Protein AF-A0A9E8C906-F1 (afdb_monomer_lite)

pLDDT: mean 86.03, std 15.29, range [27.39, 98.19]

Secondary structure (DSSP, 8-state):
--------TT----SSHHHHHHHHHHHHTT-S-SS-----------TT-EEEEPTTS-EEEEE--GGGHHHHHHHHHHHHHHHHTT---TTSS-TT-TTSHHHHHHHHHHT-GGG-HHHH----HHHHHHHTTPPPP--SS-TT-

Structure (mmCIF, N/CA/C/O backbone):
data_AF-A0A9E8C906-F1
#
_entry.id   AF-A0A9E8C906-F1
#
loop_
_atom_site.group_PDB
_atom_site.id
_atom_site.type_symbol
_atom_site.label_atom_id
_atom_site.label_alt_id
_atom_site.label_comp_id
_atom_site.label_asym_id
_atom_site.label_entity_id
_atom_site.label_seq_id
_atom_site.pdbx_PDB_ins_code
_atom_site.Cartn_x
_atom_site.Cartn_y
_atom_site.Cartn_z
_atom_site.occupancy
_atom_site.B_iso_or_equiv
_atom_site.auth_seq_id
_atom_site.auth_comp_id
_atom_site.auth_asym_id
_atom_site.auth_atom_id
_atom_site.pdbx_PDB_model_num
ATOM 1 N N . MET A 1 1 ? -13.197 0.482 -36.319 1.00 34.59 1 MET A N 1
ATOM 2 C CA . MET A 1 1 ? -12.662 0.091 -35.001 1.00 34.59 1 MET A CA 1
ATOM 3 C C . MET A 1 1 ? -11.480 -0.824 -35.269 1.00 34.59 1 MET A C 1
ATOM 5 O O . MET A 1 1 ? -11.691 -1.970 -35.633 1.00 34.59 1 MET A O 1
ATOM 9 N N . LEU A 1 2 ? -10.264 -0.278 -35.267 1.00 27.39 2 LEU A N 1
ATOM 10 C CA . LEU A 1 2 ? -9.037 -1.050 -35.468 1.00 27.39 2 LEU A CA 1
ATOM 11 C C . LEU A 1 2 ? -8.607 -1.581 -34.099 1.00 27.39 2 LEU A C 1
ATOM 13 O O . LEU A 1 2 ? -8.134 -0.813 -33.265 1.00 27.39 2 LEU A O 1
ATOM 17 N N . CYS A 1 3 ? -8.819 -2.873 -33.855 1.00 31.84 3 CYS A N 1
ATOM 18 C CA . CYS A 1 3 ? -8.092 -3.590 -32.815 1.00 31.84 3 CYS A CA 1
ATOM 19 C C . CYS A 1 3 ? -6.656 -3.749 -33.320 1.00 31.84 3 CYS A C 1
ATOM 21 O O . CYS A 1 3 ? -6.383 -4.607 -34.152 1.00 31.84 3 CYS A O 1
ATOM 23 N N . LEU A 1 4 ? -5.758 -2.871 -32.876 1.00 36.22 4 LEU A N 1
ATOM 24 C C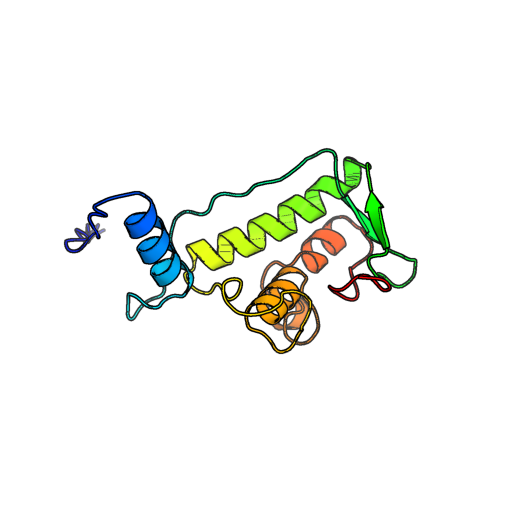A . LEU A 1 4 ? -4.326 -3.127 -32.965 1.00 36.22 4 LEU A CA 1
ATOM 25 C C . LEU A 1 4 ? -4.005 -4.185 -31.908 1.00 36.22 4 LEU A C 1
ATOM 27 O O . LEU A 1 4 ? -3.844 -3.872 -30.729 1.00 36.22 4 LEU A O 1
ATOM 31 N N . GLU A 1 5 ? -3.966 -5.446 -32.328 1.00 38.44 5 GLU A N 1
ATOM 32 C CA . GLU A 1 5 ? -3.245 -6.483 -31.598 1.00 38.44 5 GLU A CA 1
ATOM 33 C C . GLU A 1 5 ? -1.759 -6.115 -31.656 1.00 38.44 5 GLU A C 1
ATOM 35 O O . GLU A 1 5 ? -1.054 -6.408 -32.617 1.00 38.44 5 GLU A O 1
ATOM 40 N N . HIS A 1 6 ? -1.287 -5.386 -30.643 1.00 42.38 6 HIS A N 1
ATOM 41 C CA . HIS A 1 6 ? 0.139 -5.269 -30.377 1.00 42.38 6 HIS A CA 1
ATOM 42 C C . HIS A 1 6 ? 0.603 -6.651 -29.898 1.00 42.38 6 HIS A C 1
ATOM 44 O O . HIS A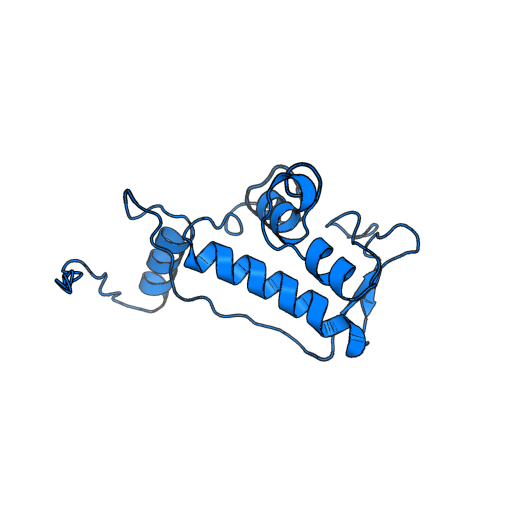 1 6 ? 0.483 -6.998 -28.720 1.00 42.38 6 HIS A O 1
ATOM 50 N N . GLU A 1 7 ? 1.071 -7.475 -30.834 1.00 43.47 7 GLU A N 1
ATOM 51 C CA . GLU A 1 7 ? 1.903 -8.633 -30.526 1.00 43.47 7 GLU A CA 1
ATOM 52 C C . GLU A 1 7 ? 3.067 -8.144 -29.655 1.00 43.47 7 GLU A C 1
ATOM 54 O O . GLU A 1 7 ? 3.931 -7.386 -30.089 1.00 43.47 7 GLU A O 1
ATOM 59 N N . ILE A 1 8 ? 3.061 -8.531 -28.378 1.00 52.34 8 ILE A N 1
ATOM 60 C CA . ILE A 1 8 ? 4.177 -8.289 -27.462 1.00 52.34 8 ILE A CA 1
ATOM 61 C C . ILE A 1 8 ? 5.280 -9.269 -27.880 1.00 52.34 8 ILE A C 1
ATOM 63 O O . ILE A 1 8 ? 5.351 -10.377 -27.353 1.00 52.34 8 ILE A O 1
ATOM 67 N N . THR A 1 9 ? 6.090 -8.893 -28.867 1.00 46.72 9 THR A N 1
ATOM 68 C CA . THR A 1 9 ? 7.110 -9.755 -29.490 1.00 46.72 9 THR A CA 1
ATOM 69 C C . THR A 1 9 ? 8.368 -9.962 -28.642 1.00 46.72 9 THR A C 1
ATOM 71 O O . THR A 1 9 ? 9.262 -10.678 -29.071 1.00 46.72 9 THR A O 1
ATOM 74 N N . ASP A 1 10 ? 8.448 -9.374 -27.443 1.00 59.69 10 ASP A N 1
ATOM 75 C CA . ASP A 1 10 ? 9.647 -9.416 -26.589 1.00 59.69 10 ASP A CA 1
ATOM 76 C C . ASP A 1 10 ? 9.300 -9.799 -25.138 1.00 59.69 10 ASP A C 1
ATOM 78 O O . ASP A 1 10 ? 9.654 -9.131 -24.162 1.00 59.69 10 ASP A O 1
ATOM 82 N N . ARG A 1 11 ? 8.492 -10.858 -24.976 1.00 66.00 11 ARG A N 1
ATOM 83 C CA . ARG A 1 11 ? 8.161 -11.376 -23.643 1.00 66.00 11 ARG A CA 1
ATOM 84 C C . ARG A 1 11 ? 9.372 -12.113 -23.069 1.00 66.00 11 ARG A C 1
ATOM 86 O O . ARG A 1 11 ? 9.852 -13.050 -23.700 1.00 66.00 11 ARG A O 1
ATOM 93 N N . PRO A 1 12 ? 9.833 -11.760 -21.857 1.00 69.62 12 PRO A N 1
ATOM 94 C CA . PRO A 1 12 ? 10.912 -12.492 -21.214 1.00 69.62 12 PRO A CA 1
ATOM 95 C C . PRO A 1 12 ? 10.528 -13.963 -21.019 1.00 69.62 12 PRO A C 1
ATOM 97 O O . PRO A 1 12 ? 9.484 -14.252 -20.432 1.00 69.62 12 PRO A O 1
ATOM 100 N N . GLU A 1 13 ? 11.396 -14.883 -21.438 1.00 79.81 13 GLU A N 1
ATOM 101 C CA . GLU A 1 13 ? 11.286 -16.310 -21.126 1.00 79.81 13 GLU A CA 1
ATOM 102 C C . GLU A 1 13 ? 12.236 -16.659 -19.966 1.00 79.81 13 GLU A C 1
ATOM 104 O O . GLU A 1 13 ? 13.437 -16.861 -20.168 1.00 79.81 13 GLU A O 1
ATOM 109 N N . PRO A 1 14 ? 11.756 -16.669 -18.708 1.00 83.69 14 PRO A N 1
ATOM 110 C CA . PRO A 1 14 ? 12.610 -16.955 -17.566 1.00 83.69 14 PRO A CA 1
ATOM 111 C C . PRO A 1 14 ? 13.060 -18.421 -17.562 1.00 83.69 14 PRO A C 1
ATOM 113 O O . PRO A 1 14 ? 12.240 -19.333 -17.584 1.00 83.69 14 PRO A O 1
ATOM 116 N N . SER A 1 15 ? 14.365 -18.649 -17.409 1.00 86.00 15 SER A N 1
ATOM 117 C CA . SER A 1 15 ? 14.950 -19.996 -17.320 1.00 86.00 15 SER A CA 1
ATOM 118 C C . SER A 1 15 ? 14.560 -20.766 -16.052 1.00 86.00 15 SER A C 1
ATOM 120 O O . SER A 1 15 ? 14.640 -21.990 -16.015 1.00 86.00 15 SER A O 1
ATOM 122 N N . ASP A 1 16 ? 14.194 -20.052 -14.982 1.00 89.88 16 ASP A N 1
ATOM 123 C CA . ASP A 1 16 ? 13.804 -20.616 -13.692 1.00 89.88 16 ASP A CA 1
ATOM 124 C C . ASP A 1 16 ? 12.975 -19.618 -12.854 1.00 89.88 16 ASP A C 1
ATOM 126 O O . ASP A 1 16 ? 12.774 -18.453 -13.211 1.00 89.88 16 ASP A O 1
ATOM 130 N N . PHE A 1 17 ? 12.514 -20.061 -11.681 1.00 86.50 17 PHE A N 1
ATOM 131 C CA . PHE A 1 17 ? 11.734 -19.231 -10.759 1.00 86.50 17 PHE A CA 1
ATOM 132 C C . PHE A 1 17 ? 12.489 -17.989 -10.247 1.00 86.50 17 PHE A C 1
ATOM 134 O O . PHE A 1 17 ? 11.881 -16.940 -10.020 1.00 86.50 17 PHE A O 1
ATOM 141 N N . ARG A 1 18 ? 13.812 -18.068 -10.056 1.00 88.38 18 ARG A N 1
ATOM 142 C CA . ARG A 1 18 ? 14.620 -16.925 -9.597 1.00 88.38 18 ARG A CA 1
ATOM 143 C C . ARG A 1 18 ? 14.746 -15.882 -10.701 1.00 88.38 18 ARG A C 1
ATOM 145 O O . ARG A 1 18 ? 14.647 -14.692 -10.405 1.00 88.38 18 ARG A O 1
ATOM 152 N N . ALA A 1 19 ? 14.943 -16.314 -11.944 1.00 87.19 19 ALA A N 1
ATOM 153 C CA . ALA A 1 19 ? 14.925 -15.464 -13.124 1.00 87.19 19 ALA A CA 1
ATOM 154 C C . ALA A 1 19 ? 13.565 -14.779 -13.269 1.00 87.19 19 ALA A C 1
ATOM 156 O O . ALA A 1 19 ? 13.523 -13.553 -13.344 1.00 87.19 19 ALA A O 1
ATOM 157 N N . ASN A 1 20 ? 12.469 -15.535 -13.152 1.00 88.19 20 ASN A N 1
ATOM 158 C CA . ASN A 1 20 ? 11.116 -14.981 -13.176 1.00 88.19 20 ASN A CA 1
ATOM 159 C C . ASN A 1 20 ? 10.910 -13.916 -12.085 1.00 88.19 20 ASN A C 1
ATOM 161 O O . ASN A 1 20 ? 10.413 -12.828 -12.355 1.00 88.19 20 ASN A O 1
ATOM 165 N N . LYS A 1 21 ? 11.367 -14.176 -10.852 1.00 88.38 21 LYS A N 1
ATOM 166 C CA . LYS A 1 21 ? 11.259 -13.213 -9.744 1.00 88.38 21 LYS A CA 1
ATOM 167 C C . LYS A 1 21 ? 12.072 -11.935 -9.983 1.00 88.38 21 LYS A C 1
ATOM 169 O O . LYS A 1 21 ? 11.630 -10.857 -9.588 1.00 88.38 21 LYS A O 1
ATOM 174 N N . ARG A 1 22 ? 13.256 -12.036 -10.602 1.00 88.88 22 ARG A N 1
ATOM 175 C CA . ARG A 1 22 ? 14.061 -10.858 -10.975 1.00 88.88 22 ARG A CA 1
ATOM 176 C C . ARG A 1 22 ? 13.368 -10.031 -12.052 1.00 88.88 22 ARG A C 1
ATOM 178 O O . ARG A 1 22 ? 13.274 -8.823 -11.886 1.00 88.88 22 ARG A O 1
ATOM 185 N N . ILE A 1 23 ? 12.851 -10.681 -13.091 1.00 89.19 23 ILE A N 1
ATOM 186 C CA . ILE A 1 23 ? 12.115 -10.020 -14.174 1.00 89.19 23 ILE A CA 1
ATOM 187 C C . ILE A 1 23 ? 10.872 -9.327 -13.606 1.00 89.19 23 ILE A C 1
ATOM 189 O O . ILE A 1 23 ? 10.719 -8.121 -13.760 1.00 89.19 23 ILE A O 1
ATOM 193 N N . ALA A 1 24 ? 10.045 -10.040 -12.836 1.00 89.31 24 ALA A N 1
ATOM 194 C CA . ALA A 1 24 ? 8.861 -9.469 -12.194 1.00 89.31 24 ALA A CA 1
ATOM 195 C C . ALA A 1 24 ? 9.195 -8.250 -11.317 1.00 89.31 24 ALA A C 1
ATOM 197 O O . ALA A 1 24 ? 8.464 -7.265 -11.327 1.00 89.31 24 ALA A O 1
ATOM 198 N N . LYS A 1 25 ? 10.329 -8.271 -10.599 1.00 89.31 25 LYS A N 1
ATOM 199 C CA . LYS A 1 25 ? 10.812 -7.103 -9.846 1.00 89.31 25 LYS A CA 1
ATOM 200 C C . LYS A 1 25 ? 11.061 -5.895 -10.755 1.00 89.31 25 LYS A C 1
ATOM 202 O O . LYS A 1 25 ? 10.696 -4.792 -10.366 1.00 89.31 25 LYS A O 1
ATOM 207 N N . GLN A 1 26 ? 11.694 -6.084 -11.908 1.00 89.81 26 GLN A N 1
ATOM 208 C CA . GLN A 1 26 ? 12.001 -4.980 -12.818 1.00 89.81 26 GLN A CA 1
ATOM 209 C C . GLN A 1 26 ? 10.714 -4.375 -13.401 1.00 89.81 26 GLN A C 1
ATOM 211 O O . GLN A 1 26 ? 10.554 -3.158 -13.378 1.00 89.81 26 GLN A O 1
ATOM 216 N N . PHE A 1 27 ? 9.756 -5.210 -13.825 1.00 90.94 27 PHE A N 1
ATOM 217 C CA . PHE A 1 27 ? 8.435 -4.752 -14.288 1.00 90.94 27 PHE A CA 1
ATOM 218 C C . PHE A 1 27 ? 7.665 -4.017 -13.184 1.00 90.94 27 PHE A C 1
ATOM 220 O O . PHE A 1 27 ? 7.194 -2.905 -13.387 1.00 90.94 27 PHE A O 1
ATOM 227 N N . ALA A 1 28 ? 7.610 -4.574 -11.971 1.00 91.56 28 ALA A N 1
ATOM 228 C CA . ALA A 1 28 ? 6.930 -3.944 -10.836 1.00 91.56 28 ALA A CA 1
ATOM 229 C C . ALA A 1 28 ? 7.467 -2.539 -10.496 1.00 91.56 28 ALA A C 1
ATOM 231 O O . ALA A 1 28 ? 6.738 -1.737 -9.912 1.00 91.56 28 ALA A O 1
ATOM 232 N N . ARG A 1 29 ? 8.726 -2.253 -10.848 1.00 89.94 29 ARG A N 1
ATOM 233 C CA . ARG A 1 29 ? 9.408 -0.967 -10.637 1.00 89.94 29 ARG A CA 1
ATOM 234 C C . ARG A 1 29 ? 9.410 -0.061 -11.876 1.00 89.94 29 ARG A C 1
ATOM 236 O O . ARG A 1 29 ? 9.933 1.044 -11.787 1.00 89.94 29 ARG A O 1
ATOM 243 N N . GLY A 1 30 ? 8.878 -0.528 -13.008 1.00 87.62 30 GLY A N 1
ATOM 244 C CA . GLY A 1 30 ? 8.877 0.219 -14.267 1.00 87.62 30 GLY A CA 1
ATOM 245 C C . GLY A 1 30 ? 10.263 0.337 -14.910 1.00 87.62 30 GLY A C 1
ATOM 246 O O . GLY A 1 30 ? 10.527 1.292 -15.625 1.00 87.62 30 GLY A O 1
ATOM 247 N N . GLU A 1 31 ? 11.171 -0.609 -14.649 1.00 85.69 31 GLU A N 1
ATOM 248 C CA . GLU A 1 31 ? 12.571 -0.557 -15.115 1.00 85.69 31 GLU A CA 1
ATOM 249 C C . GLU A 1 31 ? 12.779 -1.133 -16.526 1.00 85.69 31 GLU A C 1
ATOM 251 O O . GLU A 1 31 ? 13.889 -1.069 -17.049 1.00 85.69 31 GLU A O 1
ATOM 256 N N . VAL A 1 32 ? 11.749 -1.741 -17.126 1.00 73.81 32 VAL A N 1
ATOM 257 C CA . VAL A 1 32 ? 11.875 -2.552 -18.357 1.00 73.81 32 VAL A CA 1
ATOM 258 C C . VAL A 1 32 ? 11.325 -1.851 -19.603 1.00 73.81 32 VAL A C 1
ATOM 260 O O . VAL A 1 32 ? 11.665 -2.238 -20.716 1.00 73.81 32 VAL A O 1
ATOM 263 N N . SER A 1 33 ? 10.514 -0.801 -19.459 1.00 63.28 33 SER A N 1
ATOM 264 C CA . SER A 1 33 ? 9.868 -0.130 -20.594 1.00 63.28 33 SER A CA 1
ATOM 265 C C . SER A 1 33 ? 9.720 1.375 -20.379 1.00 63.28 33 SER A C 1
ATOM 267 O O . SER A 1 33 ? 9.625 1.853 -19.253 1.00 63.28 33 SER A O 1
ATOM 269 N N . SER A 1 34 ? 9.684 2.127 -21.483 1.00 60.41 34 SER A N 1
ATOM 270 C CA . SER A 1 34 ? 9.435 3.577 -21.487 1.00 60.41 34 SER A CA 1
ATOM 271 C C . SER A 1 34 ? 8.017 3.951 -21.041 1.00 60.41 34 SER A C 1
ATOM 273 O O . SER A 1 34 ? 7.779 5.091 -20.655 1.00 60.41 34 SER A O 1
ATOM 275 N N . GLU A 1 35 ? 7.086 2.996 -21.077 1.00 61.28 35 GLU A N 1
ATOM 276 C CA . GLU A 1 35 ? 5.747 3.108 -20.497 1.00 61.28 35 GLU A CA 1
ATOM 277 C C . GLU A 1 35 ? 5.624 2.175 -19.284 1.00 61.28 35 GLU A C 1
ATOM 279 O O . GLU A 1 35 ? 6.230 1.104 -19.303 1.00 61.28 35 GLU A O 1
ATOM 284 N N . PRO A 1 36 ? 4.860 2.516 -18.230 1.00 62.16 36 PRO A N 1
ATOM 285 C CA . PRO A 1 36 ? 4.721 1.652 -17.062 1.00 62.16 36 PRO A CA 1
ATOM 286 C C . PRO A 1 36 ? 4.030 0.330 -17.429 1.00 62.16 36 PRO A C 1
ATOM 288 O O . PRO A 1 36 ? 2.810 0.258 -17.561 1.00 62.16 36 PRO A O 1
ATOM 291 N N . ALA A 1 37 ? 4.816 -0.735 -17.578 1.00 76.62 37 ALA A N 1
ATOM 292 C CA . ALA A 1 37 ? 4.328 -2.100 -17.686 1.00 76.62 37 ALA A CA 1
ATOM 293 C C . ALA A 1 37 ? 4.612 -2.796 -16.353 1.00 76.62 37 ALA A C 1
ATOM 295 O O . ALA A 1 37 ? 5.760 -3.100 -16.033 1.00 76.62 37 ALA A O 1
ATOM 296 N N . GLY A 1 38 ? 3.581 -3.002 -15.537 1.00 88.31 38 GLY A N 1
ATOM 297 C CA . GLY A 1 38 ? 3.724 -3.790 -14.319 1.00 88.31 38 GLY A CA 1
ATOM 298 C C . GLY A 1 38 ? 3.703 -5.291 -14.587 1.00 88.31 38 GLY A C 1
ATOM 299 O O . GLY A 1 38 ? 3.757 -5.760 -15.723 1.00 88.31 38 GLY A O 1
ATOM 300 N N . CYS A 1 39 ? 3.598 -6.069 -13.517 1.00 90.56 39 CYS A N 1
ATOM 301 C CA . CYS A 1 39 ? 3.448 -7.519 -13.599 1.00 90.56 39 CYS A CA 1
ATOM 302 C C . CYS A 1 39 ? 2.272 -8.000 -12.748 1.00 90.56 39 CYS A C 1
ATOM 304 O O . CYS A 1 39 ? 1.699 -7.250 -11.958 1.00 90.56 39 CYS A O 1
ATOM 306 N N . SER A 1 40 ? 1.927 -9.281 -12.873 1.00 91.69 40 SER A N 1
ATOM 307 C CA . SER A 1 40 ? 0.958 -9.908 -11.974 1.00 91.69 40 SER A CA 1
ATOM 308 C C . SER A 1 40 ? 1.411 -9.802 -10.515 1.00 91.69 40 SER A C 1
ATOM 310 O O . SER A 1 40 ? 2.595 -9.954 -10.206 1.00 91.69 40 SER A O 1
ATOM 312 N N . ALA A 1 41 ? 0.455 -9.570 -9.618 1.00 92.75 41 ALA A N 1
ATOM 313 C CA . ALA A 1 41 ? 0.683 -9.485 -8.183 1.00 92.75 41 ALA A CA 1
ATOM 314 C C . ALA A 1 41 ? 0.031 -10.671 -7.463 1.00 92.75 41 ALA A C 1
ATOM 316 O O . ALA A 1 41 ? -1.062 -11.108 -7.820 1.00 92.75 41 ALA A O 1
ATOM 317 N N . ILE A 1 42 ? 0.699 -11.173 -6.424 1.00 91.94 42 ILE A N 1
ATOM 318 C CA . ILE A 1 42 ? 0.155 -12.186 -5.517 1.00 91.94 42 ILE A CA 1
ATOM 319 C C . ILE A 1 42 ? -0.036 -11.520 -4.161 1.00 91.94 42 ILE A C 1
ATOM 321 O O . ILE A 1 42 ? 0.930 -11.053 -3.560 1.00 91.94 42 ILE A O 1
ATOM 325 N N . VAL A 1 43 ? -1.276 -11.500 -3.679 1.00 93.81 43 VAL A N 1
ATOM 326 C CA . VAL A 1 43 ? -1.626 -10.968 -2.360 1.00 93.81 43 VAL A CA 1
ATOM 327 C C . VAL A 1 43 ? -1.714 -12.114 -1.363 1.00 93.81 43 VAL A C 1
ATOM 329 O O . VAL A 1 43 ? -2.471 -13.063 -1.560 1.00 93.81 43 VAL A O 1
ATOM 332 N N . ASN A 1 44 ? -0.951 -12.014 -0.275 1.00 91.81 44 ASN A N 1
ATOM 333 C CA . ASN A 1 44 ? -1.087 -12.900 0.872 1.00 91.81 44 ASN A CA 1
ATOM 334 C C . ASN A 1 44 ? -1.792 -12.142 1.996 1.00 91.81 44 ASN A C 1
ATOM 336 O O . ASN A 1 44 ? -1.252 -11.186 2.545 1.00 91.81 44 ASN A O 1
ATOM 340 N N . TRP A 1 45 ? -3.000 -12.574 2.334 1.00 93.19 45 TRP A N 1
ATOM 341 C CA . TRP A 1 45 ? -3.835 -11.926 3.334 1.00 93.19 45 TRP A CA 1
ATOM 342 C C . TRP A 1 45 ? -4.470 -12.964 4.254 1.00 93.19 45 TRP A C 1
ATOM 344 O O . TRP A 1 45 ? -4.885 -14.039 3.823 1.00 93.19 45 TRP A O 1
ATOM 354 N N . ASN A 1 46 ? -4.577 -12.618 5.538 1.00 90.81 46 ASN A N 1
ATOM 355 C CA . ASN A 1 46 ? -5.268 -13.430 6.526 1.00 90.81 46 ASN A CA 1
ATOM 356 C C . ASN A 1 46 ? -6.565 -12.727 6.982 1.00 90.81 46 ASN A C 1
ATOM 358 O O . ASN A 1 46 ? -6.492 -11.748 7.733 1.00 90.81 46 ASN A O 1
ATOM 362 N N . PRO A 1 47 ? -7.755 -13.259 6.634 1.00 91.25 47 PRO A N 1
ATOM 363 C CA . PRO A 1 47 ? -9.047 -12.663 6.996 1.00 91.25 47 PRO A CA 1
ATOM 364 C C . PRO A 1 47 ? -9.330 -12.655 8.501 1.00 91.25 47 PRO A C 1
ATOM 366 O O . PRO A 1 47 ? -10.274 -12.021 8.966 1.00 91.25 47 PRO A O 1
ATOM 369 N N . LYS A 1 48 ? -8.533 -13.371 9.299 1.00 90.19 48 LYS A N 1
ATOM 370 C CA . LYS A 1 48 ? -8.676 -13.419 10.760 1.00 90.19 48 LYS A CA 1
ATOM 371 C C . LYS A 1 48 ? -7.845 -12.353 11.470 1.00 90.19 48 LYS A C 1
ATOM 373 O O . LYS A 1 48 ? -7.861 -12.312 12.700 1.00 90.19 48 LYS A O 1
ATOM 378 N N . THR A 1 49 ? -7.094 -11.533 10.735 1.00 88.38 49 THR A N 1
ATOM 379 C CA . THR A 1 49 ? -6.201 -10.521 11.308 1.00 88.38 49 THR A CA 1
ATOM 380 C C . THR A 1 49 ? -6.540 -9.117 10.836 1.00 88.38 49 THR A C 1
ATOM 382 O O . THR A 1 49 ? -6.833 -8.893 9.667 1.00 88.38 49 THR A O 1
ATOM 385 N N . SER A 1 50 ? -6.448 -8.171 11.762 1.00 89.56 50 SER A N 1
ATOM 386 C CA . SER A 1 50 ? -6.601 -6.733 11.548 1.00 89.56 50 SER A CA 1
ATOM 387 C C . SER A 1 50 ? -5.555 -5.959 12.353 1.00 89.56 50 SER A C 1
ATOM 389 O O . SER A 1 50 ? -4.781 -6.539 13.122 1.00 89.56 50 SER A O 1
ATOM 391 N N . ILE A 1 51 ? -5.504 -4.639 12.181 1.00 88.88 51 ILE A N 1
ATOM 392 C CA . ILE A 1 51 ? -4.596 -3.758 12.924 1.00 88.88 51 ILE A CA 1
ATOM 393 C C . ILE A 1 51 ? -5.418 -2.947 13.918 1.00 88.88 51 ILE A C 1
ATOM 395 O O . ILE A 1 51 ? -6.221 -2.107 13.525 1.00 88.88 51 ILE A O 1
ATOM 399 N N . LYS A 1 52 ? -5.176 -3.143 15.220 1.00 88.56 52 LYS A N 1
ATOM 400 C CA . LYS A 1 52 ? -5.815 -2.306 16.240 1.00 88.56 52 LYS A CA 1
ATOM 401 C C . LYS A 1 52 ? -5.151 -0.940 16.280 1.00 88.56 52 LYS A C 1
ATOM 403 O O . LYS A 1 52 ? -3.958 -0.836 16.595 1.00 88.56 52 LYS A O 1
ATOM 408 N N . LEU A 1 53 ? -5.948 0.097 16.058 1.00 90.12 53 LEU A N 1
ATOM 409 C CA . LEU A 1 53 ? -5.529 1.482 16.218 1.00 90.12 53 LEU A CA 1
ATOM 410 C C . LEU A 1 53 ? -5.792 1.979 17.649 1.00 90.12 53 LEU A C 1
ATOM 412 O O . LEU A 1 53 ? -6.669 1.507 18.376 1.00 90.12 53 LEU A O 1
ATOM 416 N N . SER A 1 54 ? -4.954 2.899 18.109 1.00 87.88 54 SER A N 1
ATOM 417 C CA . SER A 1 54 ? -5.210 3.725 19.288 1.00 87.88 54 SER A CA 1
ATOM 418 C C . SER A 1 54 ? -6.209 4.837 18.960 1.00 87.88 54 SER A C 1
ATOM 420 O O . SER A 1 54 ? -6.420 5.160 17.801 1.00 87.88 54 SER A O 1
ATOM 422 N N . ARG A 1 55 ? -6.710 5.538 19.987 1.00 86.56 55 ARG A N 1
ATOM 423 C CA . ARG A 1 55 ? -7.601 6.700 19.816 1.00 86.56 55 ARG A CA 1
ATOM 424 C C . ARG A 1 55 ? -7.041 7.801 18.900 1.00 86.56 55 ARG A C 1
ATOM 426 O O . ARG A 1 55 ? -7.826 8.543 18.333 1.00 86.56 55 ARG A O 1
ATOM 433 N N . ASN A 1 56 ? -5.721 7.905 18.735 1.00 87.44 56 ASN A N 1
ATOM 434 C CA . ASN A 1 56 ? -5.079 8.851 17.815 1.00 87.44 56 ASN A CA 1
ATOM 435 C C . ASN A 1 56 ? -4.649 8.213 16.477 1.00 87.44 56 ASN A C 1
ATOM 437 O O . ASN A 1 56 ? -3.747 8.734 15.825 1.00 87.44 56 ASN A O 1
ATOM 441 N N . GLY A 1 57 ? -5.210 7.061 16.096 1.00 87.62 57 GLY A N 1
ATOM 442 C CA . GLY A 1 57 ? -4.934 6.387 14.822 1.00 87.62 57 GLY A CA 1
ATOM 443 C C . GLY A 1 57 ? -3.577 5.679 14.740 1.00 87.62 57 GLY A C 1
ATOM 444 O O . GLY A 1 57 ? -3.182 5.218 13.674 1.00 87.62 57 GLY A O 1
ATOM 445 N N . SER A 1 58 ? -2.822 5.587 15.839 1.00 88.75 58 SER A N 1
ATOM 446 C CA . SER A 1 58 ? -1.526 4.904 15.839 1.00 88.75 58 SER A CA 1
ATOM 447 C C . SER A 1 58 ? -1.707 3.383 15.914 1.00 88.75 58 SER A C 1
ATOM 449 O O . SER A 1 58 ? -2.431 2.906 16.792 1.00 88.75 58 SER A O 1
ATOM 451 N N . PRO A 1 59 ? -1.007 2.595 15.082 1.00 88.25 59 PRO A N 1
ATOM 452 C CA . PRO A 1 59 ? -1.056 1.144 15.173 1.00 88.25 59 PRO A CA 1
ATOM 453 C C . PRO A 1 59 ? -0.461 0.673 16.505 1.00 88.25 59 PRO A C 1
ATOM 455 O O . PRO A 1 59 ? 0.628 1.096 16.908 1.00 88.25 59 PRO A O 1
ATOM 458 N N . LYS A 1 60 ? -1.203 -0.183 17.217 1.00 86.38 60 LYS A N 1
ATOM 459 C CA . LYS A 1 60 ? -0.785 -0.756 18.506 1.00 86.38 60 LYS A CA 1
ATOM 460 C C . LYS A 1 60 ? -0.234 -2.168 18.355 1.00 86.38 60 LYS A C 1
ATOM 462 O O . LYS A 1 60 ? 0.848 -2.453 18.850 1.00 86.38 60 LYS A O 1
ATOM 467 N N . ARG A 1 61 ? -1.018 -3.057 17.746 1.00 80.06 61 ARG A N 1
ATOM 468 C CA . ARG A 1 61 ? -0.701 -4.479 17.566 1.00 80.06 61 ARG A CA 1
ATOM 469 C C . ARG A 1 61 ? -1.641 -5.109 16.546 1.00 80.06 61 ARG A C 1
ATOM 471 O O . ARG A 1 61 ? -2.707 -4.553 16.266 1.00 80.06 61 ARG A O 1
ATOM 478 N N . LEU A 1 62 ? -1.273 -6.298 16.079 1.00 81.12 62 LEU A N 1
ATOM 479 C CA . LEU A 1 62 ? -2.206 -7.181 15.393 1.00 81.12 62 LEU A CA 1
ATOM 480 C C . LEU A 1 62 ? -3.387 -7.510 16.309 1.00 81.12 62 LEU A C 1
ATOM 482 O O . LEU A 1 62 ? -3.252 -7.680 17.526 1.00 81.12 62 LEU A O 1
ATOM 486 N N . HIS A 1 63 ? -4.554 -7.571 15.700 1.00 80.69 63 HIS A N 1
ATOM 487 C CA . HIS A 1 63 ? -5.821 -7.851 16.335 1.00 80.69 63 HIS A CA 1
ATOM 488 C C . HIS A 1 63 ? -6.500 -9.002 15.603 1.00 80.69 63 HIS A C 1
ATOM 490 O O . HIS A 1 63 ? -6.263 -9.216 14.418 1.00 80.69 63 HIS A O 1
ATOM 496 N N . LYS A 1 64 ? -7.329 -9.762 16.317 1.00 80.44 64 LYS A N 1
ATOM 497 C CA . LYS A 1 64 ? -8.105 -10.870 15.750 1.00 80.44 64 LYS A CA 1
ATOM 498 C C . LYS A 1 64 ? -9.562 -10.457 15.572 1.00 80.44 64 LYS A C 1
ATOM 500 O O . LYS A 1 64 ? -10.456 -11.140 16.057 1.00 80.44 64 LYS A O 1
ATOM 505 N N . ASP A 1 65 ? -9.788 -9.294 14.965 1.00 78.06 65 ASP A N 1
ATOM 506 C CA . ASP A 1 65 ? -11.141 -8.872 14.600 1.00 78.06 65 ASP A CA 1
ATOM 507 C C . ASP A 1 65 ? -11.306 -8.962 13.083 1.00 78.06 65 ASP A C 1
ATOM 509 O O . ASP A 1 65 ? -10.708 -8.149 12.369 1.00 78.06 65 ASP A O 1
ATOM 513 N N . PRO A 1 66 ? -12.080 -9.941 12.584 1.00 82.19 66 PRO A N 1
ATOM 514 C CA . PRO A 1 66 ? -12.305 -10.109 11.157 1.00 82.19 66 PRO A CA 1
ATOM 515 C C . PRO A 1 66 ? -13.087 -8.942 10.542 1.00 82.19 66 PRO A C 1
ATOM 517 O O . PRO A 1 66 ? -12.965 -8.728 9.338 1.00 82.19 66 PRO A O 1
ATOM 520 N N . LYS A 1 67 ? -13.83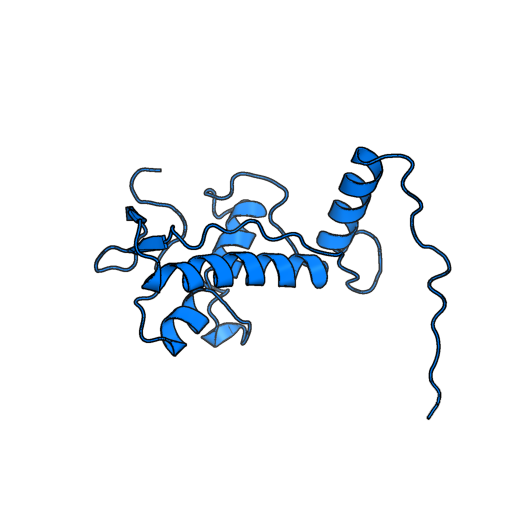0 -8.145 11.327 1.00 84.88 67 LYS A N 1
ATOM 521 C CA . LYS A 1 67 ? -14.637 -7.029 10.804 1.00 84.88 67 LYS A CA 1
ATOM 522 C C . LYS A 1 67 ? -13.797 -5.905 10.209 1.00 84.88 67 LYS A C 1
ATOM 524 O O . LYS A 1 67 ? -14.252 -5.248 9.288 1.00 84.88 67 LYS A O 1
ATOM 529 N N . GLU A 1 68 ? -12.573 -5.715 10.695 1.00 87.88 68 GLU A N 1
ATOM 530 C CA . GLU A 1 68 ? -11.622 -4.736 10.147 1.00 87.88 68 GLU A CA 1
ATOM 531 C C . GLU A 1 68 ? -10.532 -5.390 9.279 1.00 87.88 68 GLU A C 1
ATOM 533 O O . GLU A 1 68 ? -9.614 -4.715 8.814 1.00 87.88 68 GLU A O 1
ATOM 538 N N . SER A 1 69 ? -10.593 -6.709 9.052 1.00 92.12 69 SER A N 1
ATOM 539 C CA . SER A 1 69 ? -9.574 -7.427 8.268 1.00 92.12 69 SER A CA 1
ATOM 540 C C . SER A 1 69 ? -9.529 -6.982 6.806 1.00 92.12 69 SER A C 1
ATOM 542 O O . SER A 1 69 ? -8.469 -7.038 6.179 1.00 92.12 69 SER A O 1
ATOM 544 N N . PHE A 1 70 ? -10.650 -6.478 6.282 1.00 93.94 70 PHE A N 1
ATOM 545 C CA . PHE A 1 70 ? -10.722 -5.927 4.934 1.00 93.94 70 PHE A CA 1
ATOM 546 C C . PHE A 1 70 ? -9.833 -4.689 4.770 1.00 93.94 70 PHE A C 1
ATOM 548 O O . PHE A 1 70 ? -9.365 -4.445 3.668 1.00 93.94 70 PHE A O 1
ATOM 555 N N . ALA A 1 71 ? -9.553 -3.925 5.836 1.00 93.94 71 ALA A N 1
ATOM 556 C CA . ALA A 1 71 ? -8.645 -2.781 5.751 1.00 93.94 71 ALA A CA 1
ATOM 557 C C . ALA A 1 71 ? -7.198 -3.238 5.500 1.00 93.94 71 ALA A C 1
ATOM 559 O O . ALA A 1 71 ? -6.454 -2.576 4.785 1.00 93.94 71 ALA A O 1
ATOM 560 N N . VAL A 1 72 ? -6.816 -4.409 6.030 1.00 94.38 72 VAL A N 1
ATOM 561 C CA . VAL A 1 72 ? -5.533 -5.048 5.699 1.00 94.38 72 VAL A CA 1
ATOM 562 C C . VAL A 1 72 ? -5.557 -5.559 4.261 1.00 94.38 72 VAL A C 1
ATOM 564 O O . VAL A 1 72 ? -4.607 -5.330 3.529 1.00 94.38 72 VAL A O 1
ATOM 567 N N . LEU A 1 73 ? -6.651 -6.186 3.815 1.00 95.94 73 LEU A N 1
ATOM 568 C CA . LEU A 1 73 ? -6.773 -6.598 2.413 1.00 95.94 73 LEU A CA 1
ATOM 569 C C . LEU A 1 73 ? -6.661 -5.403 1.457 1.00 95.94 73 LEU A C 1
ATOM 571 O O . LEU A 1 73 ? -5.944 -5.479 0.468 1.00 95.94 73 LEU A O 1
ATOM 575 N N . ALA A 1 74 ? -7.340 -4.300 1.765 1.00 96.44 74 ALA A N 1
ATOM 576 C CA . ALA A 1 74 ? -7.276 -3.061 1.005 1.00 96.44 74 ALA A CA 1
ATOM 577 C C . ALA A 1 74 ? -5.835 -2.550 0.882 1.00 96.44 74 ALA A C 1
ATOM 579 O O . ALA A 1 74 ? -5.399 -2.228 -0.219 1.00 96.44 74 ALA A O 1
ATOM 580 N N . HIS A 1 75 ? -5.086 -2.548 1.987 1.00 97.12 75 HIS A N 1
ATOM 581 C CA . HIS A 1 75 ? -3.668 -2.195 2.008 1.00 97.12 75 HIS A CA 1
ATOM 582 C C . HIS A 1 75 ? -2.844 -3.062 1.037 1.00 97.12 75 HIS A C 1
ATOM 584 O O . HIS A 1 75 ? -2.142 -2.533 0.176 1.00 97.12 75 HIS A O 1
ATOM 590 N N . GLU A 1 76 ? -3.004 -4.387 1.093 1.00 97.06 76 GLU A N 1
ATOM 591 C CA . GLU A 1 76 ? -2.297 -5.295 0.180 1.00 97.06 76 GLU A CA 1
ATOM 592 C C . GLU A 1 76 ? -2.734 -5.130 -1.287 1.00 97.06 76 GLU A C 1
ATOM 594 O O . GLU A 1 76 ? -1.917 -5.238 -2.203 1.00 97.06 76 GLU A O 1
ATOM 599 N N . LEU A 1 77 ? -4.014 -4.836 -1.542 1.00 97.81 77 LEU A N 1
ATOM 600 C CA . LEU A 1 77 ? -4.524 -4.575 -2.892 1.00 97.81 77 LEU A CA 1
ATOM 601 C C . LEU A 1 77 ? -3.978 -3.268 -3.477 1.00 97.81 77 LEU A C 1
ATOM 603 O O . LEU A 1 77 ? -3.757 -3.189 -4.686 1.00 97.81 77 LEU A O 1
ATOM 607 N N . ILE A 1 78 ? -3.715 -2.262 -2.645 1.00 98.12 78 ILE A N 1
ATOM 608 C CA . ILE A 1 78 ? -3.062 -1.023 -3.080 1.00 98.12 78 ILE A CA 1
ATOM 609 C C . ILE A 1 78 ? -1.619 -1.308 -3.511 1.00 98.12 78 ILE A C 1
ATOM 611 O O . ILE A 1 78 ? -1.220 -0.887 -4.597 1.00 98.12 78 ILE A O 1
ATOM 615 N N . HIS A 1 79 ? -0.866 -2.113 -2.753 1.00 97.56 79 HIS A N 1
ATOM 616 C CA . HIS A 1 79 ? 0.450 -2.585 -3.202 1.00 97.56 79 HIS A CA 1
ATOM 617 C C . HIS A 1 79 ? 0.365 -3.381 -4.506 1.00 97.56 79 HIS A C 1
ATOM 619 O O . HIS A 1 79 ? 1.145 -3.144 -5.430 1.00 97.56 79 HIS A O 1
ATOM 625 N N . ALA A 1 80 ? -0.603 -4.295 -4.621 1.00 97.12 80 ALA A N 1
ATOM 626 C CA . ALA A 1 80 ? -0.822 -5.057 -5.846 1.00 97.12 80 ALA A CA 1
ATOM 627 C C . ALA A 1 80 ? -1.099 -4.139 -7.044 1.00 97.12 80 ALA A C 1
ATOM 629 O O . ALA A 1 80 ? -0.536 -4.346 -8.118 1.00 97.12 80 ALA A O 1
ATOM 630 N N . ARG A 1 81 ? -1.901 -3.084 -6.860 1.00 96.75 81 ARG A N 1
ATOM 631 C CA . ARG A 1 81 ? -2.144 -2.069 -7.891 1.00 96.75 81 ARG A CA 1
ATOM 632 C C . ARG A 1 81 ? -0.851 -1.379 -8.313 1.00 96.75 81 ARG A C 1
ATOM 634 O O . ARG A 1 81 ? -0.616 -1.230 -9.507 1.00 96.75 81 ARG A O 1
ATOM 641 N N . HIS A 1 82 ? -0.001 -0.991 -7.369 1.00 96.38 82 HIS A N 1
ATOM 642 C CA . HIS A 1 82 ? 1.283 -0.363 -7.680 1.00 96.38 82 HIS A CA 1
ATOM 643 C C . HIS A 1 82 ? 2.233 -1.297 -8.437 1.00 96.38 82 HIS A C 1
ATOM 645 O O . HIS A 1 82 ? 2.911 -0.849 -9.360 1.00 96.38 82 HIS A O 1
ATOM 651 N N . VAL A 1 83 ? 2.241 -2.588 -8.098 1.00 95.56 83 VAL A N 1
ATOM 652 C CA . VAL A 1 83 ? 2.978 -3.632 -8.829 1.00 95.56 83 VAL A CA 1
ATOM 653 C C . VAL A 1 83 ? 2.449 -3.791 -10.255 1.00 95.56 83 VAL A C 1
ATOM 655 O O . VAL A 1 83 ? 3.239 -3.787 -11.195 1.00 95.56 83 VAL A O 1
ATOM 658 N N . MET A 1 84 ? 1.128 -3.883 -10.432 1.00 94.19 84 MET A N 1
ATOM 659 C CA . MET A 1 84 ? 0.494 -4.015 -11.752 1.00 94.19 84 MET A CA 1
ATOM 660 C C . MET A 1 84 ? 0.642 -2.756 -12.614 1.00 94.19 84 MET A C 1
ATOM 662 O O . MET A 1 84 ? 0.664 -2.855 -13.835 1.00 94.19 84 MET A O 1
ATOM 666 N N . ALA A 1 85 ? 0.788 -1.589 -11.989 1.00 93.31 85 ALA A N 1
ATOM 667 C CA . ALA A 1 85 ? 1.077 -0.331 -12.667 1.00 93.31 85 ALA A CA 1
ATOM 668 C C . ALA A 1 85 ? 2.579 -0.101 -12.919 1.00 93.31 85 ALA A C 1
ATOM 670 O O . ALA A 1 85 ? 2.930 0.900 -13.528 1.00 93.31 85 ALA A O 1
ATOM 671 N N . GLY A 1 86 ? 3.472 -0.958 -12.411 1.00 94.19 86 GLY A N 1
ATOM 672 C CA . GLY A 1 86 ? 4.919 -0.768 -12.554 1.00 94.19 86 GLY A CA 1
ATOM 673 C C . GLY A 1 86 ? 5.468 0.450 -11.799 1.00 94.19 86 GLY A C 1
ATOM 674 O O . GLY A 1 86 ? 6.432 1.066 -12.235 1.00 94.19 86 GLY A O 1
ATOM 675 N N . THR A 1 87 ? 4.850 0.839 -10.680 1.00 94.44 87 THR A N 1
ATOM 676 C CA . THR A 1 87 ? 5.244 2.023 -9.880 1.00 94.44 87 THR A CA 1
ATOM 677 C C . THR A 1 87 ? 5.642 1.674 -8.448 1.00 94.44 87 THR A C 1
ATOM 679 O O . THR A 1 87 ? 5.643 2.533 -7.563 1.00 94.44 87 THR A O 1
ATOM 682 N N . SER A 1 88 ? 5.903 0.401 -8.170 1.00 94.12 88 SER A N 1
ATOM 683 C CA . SER A 1 88 ? 6.099 -0.094 -6.814 1.00 94.12 88 SER A CA 1
ATOM 684 C C . SER A 1 88 ? 7.463 0.281 -6.229 1.00 94.12 88 SER A C 1
ATOM 686 O O . SER A 1 88 ? 8.489 0.157 -6.898 1.00 94.12 88 SER A O 1
ATOM 688 N N . LYS A 1 89 ? 7.485 0.675 -4.946 1.00 93.19 89 LYS A N 1
ATOM 689 C CA . LYS A 1 89 ? 8.710 1.059 -4.214 1.00 93.19 89 LYS A CA 1
ATOM 690 C C . LYS A 1 89 ? 9.124 0.082 -3.091 1.00 93.19 89 LYS A C 1
ATOM 692 O O . LYS A 1 89 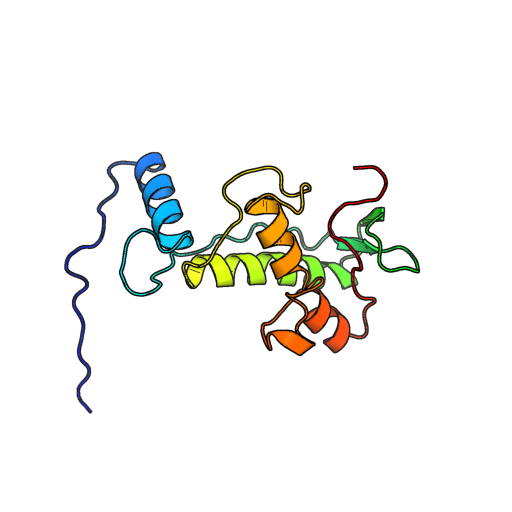? 10.199 0.226 -2.525 1.00 93.19 89 LYS A O 1
ATOM 697 N N . ALA A 1 90 ? 8.348 -0.964 -2.780 1.00 86.56 90 ALA A N 1
ATOM 698 C CA . ALA A 1 90 ? 8.583 -1.870 -1.624 1.00 86.56 90 ALA A CA 1
ATOM 699 C C . ALA A 1 90 ? 9.875 -2.740 -1.612 1.00 86.56 90 ALA A C 1
ATOM 701 O O . ALA A 1 90 ? 10.025 -3.596 -0.742 1.00 86.56 90 ALA A O 1
ATOM 702 N N . TRP A 1 91 ? 10.797 -2.607 -2.571 1.00 82.50 91 TRP A N 1
ATOM 703 C CA . TRP A 1 91 ? 11.838 -3.617 -2.824 1.00 82.50 91 TRP A CA 1
ATOM 704 C C . TRP A 1 91 ? 13.207 -3.263 -2.225 1.00 82.50 91 TRP A C 1
ATOM 706 O O . TRP A 1 91 ? 14.111 -4.104 -2.271 1.00 82.50 91 TRP A O 1
ATOM 716 N N . SER A 1 92 ? 13.382 -2.048 -1.698 1.00 87.00 92 SER A N 1
ATOM 717 C CA . SER A 1 92 ? 14.649 -1.563 -1.145 1.00 87.00 92 SER A CA 1
ATOM 718 C C . SER A 1 92 ? 14.453 -0.830 0.183 1.00 87.00 92 SER A C 1
ATOM 720 O O . SER A 1 92 ? 13.609 0.058 0.304 1.00 87.00 92 SER A O 1
ATOM 722 N N . GLY A 1 93 ? 15.284 -1.173 1.169 1.00 90.62 93 GLY A N 1
ATOM 723 C CA . GLY A 1 93 ? 15.321 -0.526 2.479 1.00 90.62 93 GLY A CA 1
ATOM 724 C C . GLY A 1 93 ? 14.304 -1.051 3.497 1.00 90.62 93 GLY A C 1
ATOM 725 O O . GLY A 1 93 ? 13.615 -2.045 3.279 1.00 90.62 93 GLY A O 1
ATOM 726 N N . ASP A 1 94 ? 14.272 -0.398 4.659 1.00 89.94 94 ASP A N 1
ATOM 727 C CA . ASP A 1 94 ? 13.406 -0.759 5.783 1.00 89.94 94 ASP A CA 1
ATOM 728 C C . ASP A 1 94 ? 12.029 -0.101 5.645 1.00 89.94 94 ASP A C 1
ATOM 730 O O . ASP A 1 94 ? 11.907 1.119 5.705 1.00 89.94 94 ASP A O 1
ATOM 734 N N . ARG A 1 95 ? 10.977 -0.917 5.564 1.00 90.44 95 ARG A N 1
ATOM 735 C CA . ARG A 1 95 ? 9.576 -0.474 5.503 1.00 90.44 95 ARG A CA 1
ATOM 736 C C . ARG A 1 95 ? 9.140 0.443 6.657 1.00 90.44 95 ARG A C 1
ATOM 738 O O . ARG A 1 95 ? 8.146 1.150 6.543 1.00 90.44 95 ARG A O 1
ATOM 745 N N . TYR A 1 96 ? 9.842 0.427 7.791 1.00 89.69 96 TYR A N 1
ATOM 746 C CA . TYR A 1 96 ? 9.582 1.328 8.918 1.00 89.69 96 TYR A CA 1
ATOM 747 C C . TYR A 1 96 ? 10.428 2.600 8.898 1.00 89.69 9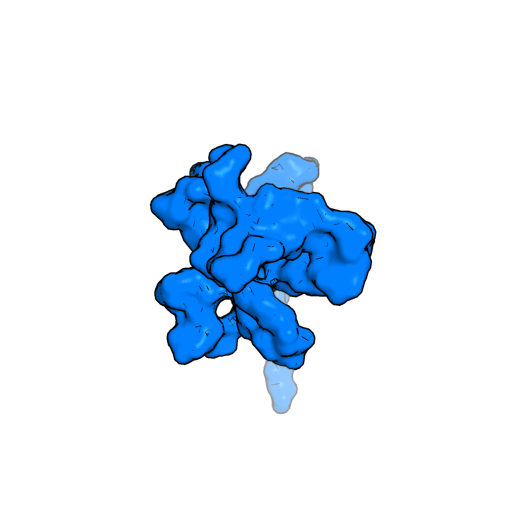6 TYR A C 1
ATOM 749 O O . TYR A 1 96 ? 10.156 3.516 9.677 1.00 89.69 96 TYR A O 1
ATOM 757 N N . ASN A 1 97 ? 11.436 2.662 8.031 1.00 91.19 97 ASN A N 1
ATOM 758 C CA . ASN A 1 97 ? 12.171 3.876 7.746 1.00 91.19 97 ASN A CA 1
ATOM 759 C C . ASN A 1 97 ? 11.475 4.625 6.609 1.00 91.19 97 ASN A C 1
ATOM 761 O O . ASN A 1 97 ? 11.625 4.280 5.436 1.00 91.19 97 ASN A O 1
ATOM 765 N N . GLU A 1 98 ? 10.767 5.689 6.977 1.00 90.88 98 GLU A N 1
ATOM 766 C CA . GLU A 1 98 ? 10.015 6.551 6.067 1.00 90.88 98 GLU A CA 1
ATOM 767 C C . GLU A 1 98 ? 10.877 7.154 4.951 1.00 90.88 98 GLU A C 1
ATOM 769 O O . GLU A 1 98 ? 10.330 7.507 3.918 1.00 90.88 98 GLU A O 1
ATOM 774 N N . THR A 1 99 ? 12.203 7.251 5.092 1.00 91.56 99 THR A N 1
ATOM 775 C CA . THR A 1 99 ? 13.076 7.782 4.026 1.00 91.56 99 THR A CA 1
ATOM 776 C C . THR A 1 99 ? 13.480 6.742 2.983 1.00 91.56 99 THR A C 1
ATOM 778 O O . THR A 1 99 ? 14.011 7.105 1.935 1.00 91.56 99 THR A O 1
ATOM 781 N N . SER A 1 100 ? 13.240 5.455 3.242 1.00 94.31 100 SER A N 1
ATOM 782 C CA . SER A 1 100 ? 13.550 4.386 2.293 1.00 94.31 100 SER A CA 1
ATOM 783 C C . SER A 1 100 ? 12.456 4.217 1.237 1.00 94.31 100 SER A C 1
ATOM 785 O O . SER A 1 100 ? 11.310 4.603 1.459 1.00 94.31 100 SER A O 1
ATOM 787 N N . GLU A 1 101 ? 12.780 3.587 0.102 1.00 94.12 101 GLU A N 1
ATOM 788 C CA . GLU A 1 101 ? 11.777 3.264 -0.923 1.00 94.12 101 GLU A CA 1
ATOM 789 C C . GLU A 1 101 ? 10.640 2.413 -0.341 1.00 94.12 101 GLU A C 1
ATOM 791 O O . GLU A 1 101 ? 9.466 2.723 -0.555 1.00 94.12 101 GLU A O 1
ATOM 796 N N . ALA A 1 102 ? 10.979 1.403 0.467 1.00 94.19 102 ALA A N 1
ATOM 797 C CA . ALA A 1 102 ? 9.990 0.570 1.132 1.00 94.19 102 ALA A CA 1
ATOM 798 C C . ALA A 1 102 ? 9.115 1.365 2.103 1.00 94.19 102 ALA A C 1
ATOM 800 O O . ALA A 1 102 ? 7.899 1.234 2.062 1.00 94.19 102 ALA A O 1
ATOM 801 N N . GLY A 1 103 ? 9.688 2.240 2.930 1.00 95.38 103 GLY A N 1
ATOM 802 C CA . GLY A 1 103 ? 8.891 3.085 3.822 1.00 95.38 103 GLY A CA 1
ATOM 803 C C . GLY A 1 103 ? 7.987 4.056 3.065 1.00 95.38 103 GLY A C 1
ATOM 804 O O . GLY A 1 103 ? 6.830 4.236 3.434 1.00 95.38 103 GLY A O 1
ATOM 805 N N . GLN A 1 104 ? 8.469 4.635 1.966 1.00 96.00 104 GLN A N 1
ATOM 806 C CA . GLN A 1 104 ? 7.663 5.493 1.095 1.00 96.00 104 GLN A CA 1
ATOM 807 C C . GLN A 1 104 ? 6.494 4.733 0.453 1.00 96.00 104 GLN A C 1
ATOM 809 O O . GLN A 1 104 ? 5.408 5.295 0.327 1.00 96.00 104 GLN A O 1
ATOM 814 N N . GLU A 1 105 ? 6.684 3.465 0.082 1.00 97.25 105 GLU A N 1
ATOM 815 C CA . GLU A 1 105 ? 5.607 2.607 -0.426 1.00 97.25 105 GLU A CA 1
ATOM 816 C C . GLU A 1 105 ? 4.507 2.389 0.615 1.00 97.25 105 GLU A C 1
ATOM 818 O O . GLU A 1 105 ? 3.325 2.491 0.299 1.00 97.25 105 GLU A O 1
ATOM 823 N N . GLU A 1 106 ? 4.889 2.150 1.865 1.00 97.00 106 GLU A N 1
ATOM 824 C CA . GLU A 1 106 ? 3.958 1.951 2.976 1.00 97.00 106 GLU A CA 1
ATOM 825 C C . GLU A 1 106 ? 3.202 3.240 3.322 1.00 97.00 106 GLU A C 1
ATOM 827 O O . GLU A 1 106 ? 1.987 3.224 3.523 1.00 97.00 106 GLU A O 1
ATOM 832 N N . LEU A 1 107 ? 3.892 4.388 3.342 1.00 97.06 107 LEU A N 1
ATOM 833 C CA . LEU A 1 107 ? 3.244 5.693 3.506 1.00 97.06 107 LEU A CA 1
ATOM 834 C C . LEU A 1 107 ? 2.243 5.962 2.379 1.00 97.06 107 LEU A C 1
ATOM 836 O O . LEU A 1 107 ? 1.152 6.478 2.643 1.00 97.06 107 LEU A O 1
ATOM 840 N N . ARG A 1 108 ? 2.595 5.584 1.145 1.00 97.50 108 ARG A N 1
ATOM 841 C CA . ARG A 1 108 ? 1.719 5.706 -0.019 1.00 97.50 108 ARG A CA 1
ATOM 842 C C . ARG A 1 108 ? 0.500 4.800 0.087 1.00 97.50 108 ARG A C 1
ATOM 844 O O . ARG A 1 108 ? -0.611 5.278 -0.110 1.00 97.50 108 ARG A O 1
ATOM 851 N N . ALA A 1 109 ? 0.689 3.536 0.458 1.00 97.75 109 ALA A N 1
ATOM 852 C CA . ALA A 1 109 ? -0.406 2.589 0.629 1.00 97.75 109 ALA A CA 1
ATOM 853 C C . ALA A 1 109 ? -1.360 2.995 1.759 1.00 97.75 109 ALA A C 1
ATOM 855 O O . ALA A 1 109 ? -2.577 2.900 1.606 1.00 97.75 109 ALA A O 1
ATOM 856 N N . VAL A 1 110 ? -0.841 3.518 2.875 1.00 97.62 110 VAL A N 1
ATOM 857 C CA . VAL A 1 110 ? -1.696 4.027 3.958 1.00 97.62 110 VAL A CA 1
ATOM 858 C C . VAL A 1 110 ? -2.409 5.325 3.562 1.00 97.62 110 VAL A C 1
ATOM 860 O O . VAL A 1 110 ? -3.541 5.549 3.990 1.00 97.62 110 VAL A O 1
ATOM 863 N N . GLY A 1 111 ? -1.779 6.171 2.746 1.00 97.81 111 GLY A N 1
ATOM 864 C CA . GLY A 1 111 ? -2.278 7.505 2.409 1.00 97.81 111 GLY A CA 1
ATOM 865 C C . GLY A 1 111 ? -1.881 8.551 3.448 1.00 97.81 111 GLY A C 1
ATOM 866 O O . GLY A 1 111 ? -2.733 9.269 3.974 1.00 97.81 111 GLY A O 1
ATOM 867 N N . LEU A 1 112 ? -0.595 8.593 3.801 1.00 96.69 112 LEU A N 1
ATOM 868 C CA . LEU A 1 112 ? -0.034 9.517 4.790 1.00 96.69 112 LEU A CA 1
ATOM 869 C C . LEU A 1 112 ? 0.700 10.687 4.127 1.00 96.69 112 LEU A C 1
ATOM 871 O O . LEU A 1 112 ? 1.394 10.520 3.124 1.00 96.69 112 LEU A O 1
ATOM 875 N N . GLY A 1 113 ? 0.591 11.873 4.732 1.00 94.88 113 GLY A N 1
ATOM 876 C CA . GLY A 1 113 ? 1.294 13.075 4.279 1.00 94.88 113 GLY A CA 1
ATOM 877 C C . GLY A 1 113 ? 0.938 13.444 2.838 1.00 94.88 113 GLY A C 1
ATOM 878 O O . GLY A 1 113 ? -0.238 13.549 2.496 1.00 94.88 113 GLY A O 1
ATOM 879 N N . ALA A 1 114 ? 1.958 13.601 1.990 1.00 95.94 114 ALA A N 1
ATOM 880 C CA . ALA A 1 114 ? 1.795 13.937 0.572 1.00 95.94 114 ALA A CA 1
ATOM 881 C C . ALA A 1 114 ? 1.020 12.878 -0.235 1.00 95.94 114 ALA A C 1
ATOM 883 O O . ALA A 1 114 ? 0.552 13.172 -1.330 1.00 95.94 114 ALA A O 1
ATOM 884 N N . TYR A 1 115 ? 0.858 11.666 0.302 1.00 96.94 115 TYR A N 1
ATOM 885 C CA . TYR A 1 115 ? 0.115 10.586 -0.345 1.00 96.94 115 TYR A CA 1
ATOM 886 C C . TYR A 1 115 ? -1.359 10.514 0.059 1.00 96.94 115 TYR A C 1
ATOM 888 O O . TYR A 1 115 ? -2.052 9.585 -0.349 1.00 96.94 115 TYR A O 1
ATOM 896 N N . ALA A 1 116 ? -1.851 11.443 0.884 1.00 97.31 116 ALA A N 1
ATOM 897 C CA . ALA A 1 116 ? -3.252 11.433 1.283 1.00 97.31 116 ALA A CA 1
ATOM 898 C C . ALA A 1 116 ? -4.176 11.540 0.059 1.00 97.31 116 ALA A C 1
ATOM 900 O O . ALA A 1 116 ? -3.943 12.353 -0.835 1.00 97.31 116 ALA A O 1
ATOM 901 N N . HIS A 1 117 ? -5.261 10.760 0.064 1.00 96.94 117 HIS A N 1
ATOM 902 C CA . HIS A 1 117 ? -6.247 10.722 -1.021 1.00 96.94 117 HIS A CA 1
ATOM 903 C C . HIS A 1 117 ? -6.767 12.114 -1.414 1.00 96.94 117 HIS A C 1
ATOM 905 O O . HIS A 1 117 ? -6.931 12.399 -2.592 1.00 96.94 117 HIS A O 1
ATOM 911 N N . ALA A 1 118 ? -6.953 13.014 -0.445 1.00 96.12 118 ALA A N 1
ATOM 912 C CA . ALA A 1 118 ? -7.390 14.386 -0.707 1.00 96.12 118 ALA A CA 1
ATOM 913 C C . ALA A 1 118 ? -6.428 15.188 -1.610 1.00 96.12 118 ALA A C 1
ATOM 915 O O . ALA A 1 118 ? -6.847 16.170 -2.215 1.00 96.12 118 ALA A O 1
ATOM 916 N N . TYR A 1 119 ? -5.154 14.790 -1.690 1.00 96.62 119 TYR A N 1
ATOM 917 C CA . TYR A 1 119 ? -4.143 15.430 -2.533 1.00 96.62 119 TYR A CA 1
ATOM 918 C C . TYR A 1 119 ? -3.899 14.672 -3.837 1.00 96.62 119 TYR A C 1
ATOM 920 O O . TYR A 1 119 ? -3.658 15.298 -4.864 1.00 96.62 119 TYR A O 1
ATOM 928 N N . THR A 1 120 ? -3.934 13.339 -3.803 1.00 96.44 120 THR A N 1
ATOM 929 C CA . THR A 1 120 ? -3.557 12.498 -4.950 1.00 96.44 120 THR A CA 1
ATOM 930 C C . THR A 1 120 ? -4.748 12.005 -5.767 1.00 96.44 120 THR A C 1
ATOM 932 O O . THR A 1 120 ? -4.573 11.646 -6.924 1.00 96.44 120 THR A O 1
ATOM 935 N N . GLY A 1 121 ? -5.941 11.926 -5.172 1.00 96.50 121 GLY A N 1
ATOM 936 C CA . GLY A 1 121 ? -7.104 11.232 -5.737 1.00 96.50 121 GLY A CA 1
ATOM 937 C C . GLY A 1 121 ? -6.962 9.704 -5.786 1.00 96.50 121 GLY A C 1
ATOM 938 O O . GLY A 1 121 ? -7.913 9.006 -6.131 1.00 96.50 121 GLY A O 1
ATOM 939 N N . GLU A 1 122 ? -5.806 9.159 -5.407 1.00 96.12 122 GLU A N 1
ATOM 940 C CA . GLU A 1 122 ? -5.513 7.730 -5.482 1.00 96.12 122 GLU A CA 1
ATOM 941 C C . GLU A 1 122 ? -6.171 6.966 -4.318 1.00 96.12 122 GLU A C 1
ATOM 943 O O . GLU A 1 122 ? -6.292 7.511 -3.212 1.00 96.12 122 GLU A O 1
ATOM 948 N N . PRO A 1 123 ? -6.595 5.703 -4.514 1.00 97.06 123 PRO A N 1
ATOM 949 C CA . PRO A 1 123 ? -7.071 4.859 -3.423 1.00 97.06 123 PRO A CA 1
ATOM 950 C C . PRO A 1 123 ? -5.970 4.591 -2.391 1.00 97.06 123 PRO A C 1
ATOM 952 O O . PRO A 1 123 ? -4.837 4.265 -2.741 1.00 97.06 123 PRO A O 1
ATOM 955 N N . THR A 1 124 ? -6.319 4.687 -1.110 1.00 98.19 124 THR A N 1
ATOM 956 C CA . THR A 1 124 ? -5.413 4.468 0.029 1.00 98.19 124 THR A CA 1
ATOM 957 C C . THR A 1 124 ? -6.119 3.657 1.117 1.00 98.19 124 THR A C 1
ATOM 959 O O . THR A 1 124 ? -7.350 3.603 1.152 1.00 98.19 124 THR A O 1
ATOM 962 N N . GLU A 1 125 ? -5.371 3.058 2.050 1.00 97.69 125 GLU A N 1
ATOM 963 C CA . GLU A 1 125 ? -5.972 2.401 3.220 1.00 97.69 125 GLU A CA 1
ATOM 964 C C . GLU A 1 125 ? -6.893 3.393 3.945 1.00 97.69 125 GLU A C 1
ATOM 966 O O . GLU A 1 125 ? -8.025 3.061 4.285 1.00 97.69 125 GLU A O 1
ATOM 971 N N . ASN A 1 126 ? -6.441 4.637 4.132 1.00 97.56 126 ASN A N 1
ATOM 972 C CA . ASN A 1 126 ? -7.207 5.661 4.832 1.00 97.56 126 ASN A CA 1
ATOM 973 C C . ASN A 1 126 ? -8.461 6.124 4.081 1.00 97.56 126 ASN A C 1
ATOM 975 O O . ASN A 1 126 ? -9.465 6.380 4.745 1.00 97.56 126 ASN A O 1
ATOM 979 N N . SER A 1 127 ? -8.448 6.214 2.746 1.00 97.69 127 SER A N 1
ATOM 980 C CA . SER A 1 127 ? -9.666 6.550 1.990 1.00 97.69 127 SER A CA 1
ATOM 981 C C . SER A 1 127 ? -10.711 5.446 2.122 1.00 97.69 127 SER A C 1
ATOM 983 O O . SER A 1 127 ? -11.861 5.727 2.440 1.00 97.69 127 SER A O 1
ATOM 985 N N . ILE A 1 128 ? -10.290 4.184 2.023 1.00 97.00 128 ILE A N 1
ATOM 986 C CA . ILE A 1 128 ? -11.180 3.026 2.176 1.00 97.00 128 ILE A CA 1
ATOM 987 C C . ILE A 1 128 ? -11.695 2.922 3.618 1.00 97.00 128 ILE A C 1
ATOM 989 O O . ILE A 1 128 ? -12.872 2.655 3.847 1.00 97.00 128 ILE A O 1
ATOM 993 N N . ARG A 1 129 ? -10.852 3.186 4.625 1.00 95.69 129 ARG A N 1
ATOM 994 C CA . ARG A 1 129 ? -11.300 3.276 6.025 1.00 95.69 129 ARG A CA 1
ATOM 995 C C . ARG A 1 129 ? -12.349 4.375 6.201 1.00 95.69 129 ARG A C 1
ATOM 997 O O . ARG A 1 129 ? -13.346 4.127 6.873 1.00 95.69 129 ARG A O 1
ATOM 1004 N N . ALA A 1 130 ? -12.155 5.544 5.589 1.00 95.88 130 ALA A N 1
ATOM 1005 C CA . ALA A 1 130 ? -13.101 6.655 5.667 1.00 95.88 130 ALA A CA 1
ATOM 1006 C C . ALA A 1 130 ? -14.460 6.311 5.034 1.00 95.88 130 ALA A C 1
ATOM 1008 O O . ALA A 1 130 ? -15.490 6.568 5.655 1.00 95.88 130 ALA A O 1
ATOM 1009 N N . GLU A 1 131 ? -14.472 5.660 3.867 1.00 95.81 131 GLU A N 1
ATOM 1010 C CA . GLU A 1 131 ? -15.698 5.176 3.208 1.00 95.81 131 GLU A CA 1
ATOM 1011 C C . GLU A 1 131 ? -16.509 4.220 4.094 1.00 95.81 131 GLU A C 1
ATOM 1013 O O . GLU A 1 131 ? -17.735 4.196 4.036 1.00 95.81 131 GLU A O 1
ATOM 1018 N N . GLN A 1 132 ? -15.827 3.453 4.946 1.00 94.00 132 GLN A N 1
ATOM 1019 C CA . GLN A 1 132 ? -16.439 2.475 5.848 1.00 94.00 132 GLN A CA 1
ATOM 1020 C C . GLN A 1 132 ? -16.679 3.024 7.267 1.00 94.00 132 GLN A C 1
ATOM 1022 O O . GLN A 1 132 ? -17.025 2.266 8.173 1.00 94.00 132 GLN A O 1
ATOM 1027 N N . GLY A 1 133 ? -16.466 4.326 7.499 1.00 93.56 133 GLY A N 1
ATOM 1028 C CA . GLY A 1 133 ? -16.630 4.953 8.816 1.00 93.56 133 GLY A CA 1
ATOM 1029 C C . GLY A 1 133 ? -15.615 4.490 9.872 1.00 93.56 133 GLY A C 1
ATOM 1030 O O . GLY A 1 133 ? -15.859 4.634 11.071 1.00 93.56 133 GLY A O 1
ATOM 1031 N N . LEU A 1 134 ? -14.481 3.922 9.453 1.00 91.81 134 LEU A N 1
ATOM 1032 C CA . LEU A 1 134 ? -13.408 3.481 10.339 1.00 91.81 134 LEU A CA 1
ATOM 1033 C C . LEU A 1 134 ? -12.428 4.615 10.647 1.00 91.81 134 LEU A C 1
ATOM 1035 O O . LEU A 1 134 ? -12.181 5.518 9.850 1.00 91.81 134 LEU A O 1
ATOM 1039 N N . GLN A 1 135 ? -11.785 4.522 11.810 1.00 93.19 135 GLN A N 1
ATOM 1040 C CA . GLN A 1 135 ? -10.705 5.430 12.179 1.00 93.19 135 GLN A CA 1
ATOM 1041 C C . GLN A 1 135 ?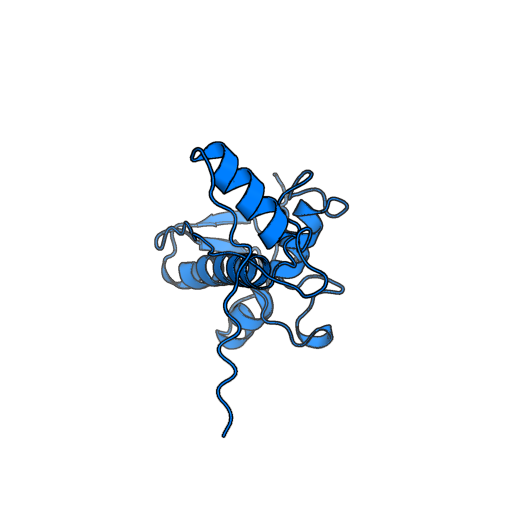 -9.525 5.315 11.203 1.00 93.19 135 GLN A C 1
ATOM 1043 O O . GLN A 1 135 ? -9.021 4.215 10.979 1.00 93.19 135 GLN A O 1
ATOM 1048 N N . ALA A 1 136 ? -9.035 6.450 10.702 1.00 94.50 136 ALA A N 1
ATOM 1049 C CA . ALA A 1 136 ? -7.830 6.520 9.882 1.00 94.50 136 ALA A CA 1
ATOM 1050 C C . ALA A 1 136 ? -6.560 6.176 10.678 1.00 94.50 136 ALA A C 1
ATOM 1052 O O . ALA A 1 136 ? -6.416 6.503 11.865 1.00 94.50 136 ALA A O 1
ATOM 1053 N N . ARG A 1 137 ? -5.603 5.551 9.998 1.00 94.25 137 ARG A N 1
ATOM 1054 C CA . ARG A 1 137 ? -4.258 5.300 10.504 1.00 94.25 137 ARG A CA 1
ATOM 1055 C C . ARG A 1 137 ? -3.433 6.579 10.374 1.00 94.25 137 ARG A C 1
ATOM 1057 O O . ARG A 1 137 ? -3.348 7.159 9.299 1.00 94.25 137 ARG A O 1
ATOM 1064 N N . SER A 1 138 ? -2.812 7.018 11.467 1.00 92.44 138 SER A N 1
ATOM 1065 C CA . SER A 1 138 ? -2.042 8.274 11.522 1.00 92.44 138 SER A CA 1
ATOM 1066 C C . SER A 1 138 ? -0.543 8.099 11.293 1.00 92.44 138 SER A C 1
ATOM 1068 O O . SER A 1 138 ? 0.167 9.079 11.102 1.00 92.44 138 SER A O 1
ATOM 1070 N N . LYS A 1 139 ? -0.052 6.857 11.332 1.00 88.81 139 LYS A N 1
ATOM 1071 C CA . LYS A 1 139 ? 1.335 6.504 11.017 1.00 88.81 139 LYS A CA 1
ATOM 1072 C C . LYS A 1 139 ? 1.467 5.037 10.652 1.00 88.81 139 LYS A C 1
ATOM 1074 O O . LYS A 1 139 ? 0.686 4.197 11.110 1.00 88.81 139 LYS A O 1
ATOM 1079 N N . TYR A 1 140 ? 2.509 4.716 9.900 1.00 86.12 140 TYR A N 1
ATOM 1080 C CA . TYR A 1 140 ? 2.790 3.337 9.548 1.00 86.12 140 TYR A CA 1
ATOM 1081 C C . TYR A 1 140 ? 3.404 2.552 10.717 1.00 86.12 140 TYR A C 1
ATOM 1083 O O . TYR A 1 140 ? 2.876 1.517 11.129 1.00 86.12 140 TYR A O 1
ATOM 1091 N N . LYS A 1 141 ? 4.475 3.063 11.330 1.00 84.81 141 LYS A N 1
ATOM 1092 C CA . LYS A 1 141 ? 5.203 2.332 12.372 1.00 84.81 141 LYS A CA 1
ATOM 1093 C C . LYS A 1 141 ? 4.416 2.238 13.700 1.00 84.81 141 LYS A C 1
ATOM 1095 O O . LYS A 1 141 ? 3.962 3.266 14.225 1.00 84.81 141 LYS A O 1
ATOM 1100 N N . PRO A 1 142 ? 4.276 1.040 14.307 1.00 73.56 142 PRO A N 1
ATOM 1101 C CA . PRO A 1 142 ? 3.801 0.904 15.683 1.00 73.56 142 PRO A CA 1
ATOM 1102 C C . PRO A 1 142 ? 4.720 1.624 16.671 1.00 73.56 142 PRO A C 1
ATOM 1104 O O . PRO A 1 142 ? 5.923 1.728 16.468 1.00 73.56 142 PRO A O 1
ATOM 1107 N N . ARG A 1 143 ? 4.162 2.118 17.780 1.00 60.91 143 ARG A N 1
ATOM 1108 C CA . ARG A 1 143 ? 4.923 2.929 18.750 1.00 60.91 143 ARG A CA 1
ATOM 1109 C C . ARG A 1 143 ? 6.071 2.162 19.449 1.00 60.91 143 ARG A C 1
ATOM 1111 O O . ARG A 1 143 ? 6.972 2.818 19.947 1.00 60.91 143 ARG A O 1
ATOM 1118 N N . ASN A 1 144 ? 6.047 0.822 19.424 1.00 56.09 144 ASN A N 1
ATOM 1119 C CA . ASN A 1 144 ? 7.038 -0.077 20.038 1.00 56.09 144 ASN A CA 1
ATOM 1120 C C . ASN A 1 144 ? 7.572 -1.137 19.043 1.00 56.09 144 ASN A C 1
ATOM 1122 O O . ASN A 1 144 ? 7.783 -2.281 19.440 1.00 56.09 144 ASN A O 1
ATOM 1126 N N . ALA A 1 145 ? 7.675 -0.802 17.752 1.00 51.25 145 ALA A N 1
ATOM 1127 C CA . ALA A 1 145 ? 8.251 -1.691 16.735 1.00 51.25 145 ALA A CA 1
ATOM 1128 C C . ALA A 1 145 ? 9.756 -1.474 16.556 1.00 51.25 145 ALA A C 1
ATOM 1130 O O . ALA A 1 145 ? 10.193 -0.295 16.594 1.00 51.25 145 ALA A O 1
#

Foldseek 3Di:
DDPPPPPPVDDDDQPDPVSVVVVQVCLLQQNPDPANAADQDDFDADLQWDFDADPQQATADIDRDSVRSVLVVQLRVLQRVSRRRNNQQLPDDDCQPCVHSNVVNSCLQLCEDCNNCVNVVDDHSQVVCVVVVHDRHHHDDHPVD

Sequence (145 aa):
MLCLEHEITDRPEPSDFRANKRIAKQFARGEVSSEPAGCSAIVNWNPKTSIKLSRNGSPKRLHKDPKESFAVLAHELIHARHVMAGTSKAWSGDRYNETSEAGQEELRAVGLGAYAHAYTGEPTENSIRAEQGLQARSKYKPRNA

Radius of gyration: 17.42 Å; chains: 1; bounding box: 32×36×56 Å